Protein AF-A0A434QS50-F1 (afdb_monomer_lite)

pLDDT: mean 94.62, std 8.11, range [50.81, 98.25]

Radius of gyration: 15.62 Å; chains: 1; bounding box: 43×21×32 Å

Sequence (57 aa):
MSERLEDIAAAIVADGKGLLAADESSGTIKKRFDVIGVESTADNRRDYREMMFRAKE

Structure (mmCIF, N/CA/C/O backbone):
data_AF-A0A434QS50-F1
#
_entry.id   AF-A0A434QS50-F1
#
loop_
_atom_site.group_PDB
_atom_site.id
_atom_site.type_symbol
_atom_site.label_atom_id
_atom_site.label_alt_id
_atom_site.label_comp_id
_atom_site.label_asym_id
_atom_site.label_entity_id
_atom_site.label_seq_id
_atom_site.pdbx_PDB_ins_code
_atom_site.Cartn_x
_atom_site.Cartn_y
_atom_site.Cartn_z
_atom_site.occupancy
_atom_site.B_iso_or_equiv
_atom_site.auth_seq_id
_atom_site.auth_comp_id
_atom_site.auth_asym_id
_atom_site.auth_atom_id
_atom_site.pdbx_PDB_model_num
ATOM 1 N N . MET A 1 1 ? 24.437 -12.422 -1.954 1.00 50.81 1 MET A N 1
ATOM 2 C CA . MET A 1 1 ? 24.602 -11.577 -3.152 1.00 50.81 1 MET A CA 1
ATOM 3 C C . MET A 1 1 ? 24.058 -10.206 -2.810 1.00 50.81 1 MET A C 1
ATOM 5 O O . MET A 1 1 ? 22.972 -10.157 -2.253 1.00 50.81 1 MET A O 1
ATOM 9 N N . SER A 1 2 ? 24.820 -9.137 -3.041 1.00 69.44 2 SER A N 1
ATOM 10 C CA . SER A 1 2 ? 24.280 -7.777 -2.958 1.00 69.44 2 SER A CA 1
ATOM 11 C C .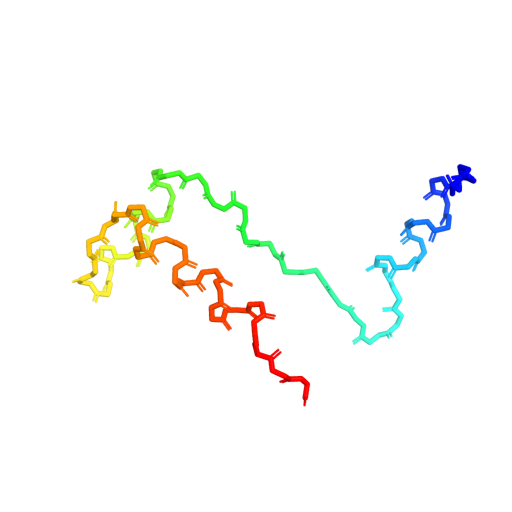 SER A 1 2 ? 23.810 -7.413 -4.357 1.00 69.44 2 SER A C 1
ATOM 13 O O . SER A 1 2 ? 24.643 -7.311 -5.254 1.00 69.44 2 SER A O 1
ATOM 15 N N . GLU A 1 3 ? 22.504 -7.271 -4.555 1.00 81.56 3 GLU A N 1
ATOM 16 C CA . GLU A 1 3 ? 21.984 -6.616 -5.757 1.00 81.56 3 GLU A CA 1
ATOM 17 C C . GLU A 1 3 ? 22.473 -5.164 -5.770 1.00 81.56 3 GLU A C 1
ATOM 19 O O . GLU A 1 3 ? 22.615 -4.536 -4.711 1.00 81.56 3 GLU A O 1
ATOM 24 N N . ARG A 1 4 ? 22.801 -4.636 -6.953 1.00 94.88 4 ARG A N 1
ATOM 25 C CA . A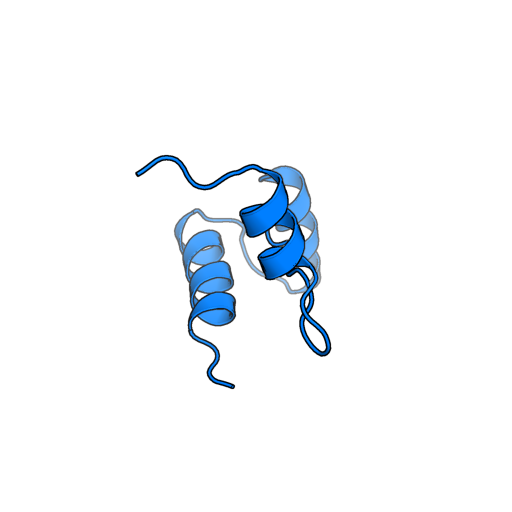RG A 1 4 ? 23.161 -3.223 -7.079 1.00 94.88 4 ARG A CA 1
ATOM 26 C C . ARG A 1 4 ? 21.876 -2.404 -7.018 1.00 94.88 4 ARG A C 1
ATOM 28 O O . ARG A 1 4 ? 20.839 -2.830 -7.519 1.00 94.88 4 ARG A O 1
ATOM 35 N N . LEU A 1 5 ? 21.956 -1.194 -6.464 1.00 96.19 5 LEU A N 1
ATOM 36 C CA . LEU A 1 5 ? 20.815 -0.266 -6.447 1.00 96.19 5 LEU A CA 1
ATOM 37 C C . LEU A 1 5 ? 20.252 -0.019 -7.857 1.00 96.19 5 LEU A C 1
ATOM 39 O O . LEU A 1 5 ? 19.046 0.122 -8.020 1.00 96.19 5 LEU A O 1
ATOM 43 N N . GLU A 1 6 ? 21.129 -0.007 -8.862 1.00 96.25 6 GLU A N 1
ATOM 44 C CA . GLU A 1 6 ? 20.780 0.129 -10.280 1.00 96.25 6 GLU A CA 1
ATOM 45 C C . GLU A 1 6 ? 19.868 -1.008 -10.771 1.00 96.25 6 GLU A C 1
ATOM 47 O O . GLU A 1 6 ? 18.873 -0.739 -11.441 1.00 96.25 6 GLU A O 1
ATOM 52 N N . ASP A 1 7 ? 20.159 -2.254 -10.383 1.00 95.44 7 ASP A N 1
ATOM 53 C CA . ASP A 1 7 ? 19.394 -3.436 -10.801 1.00 95.44 7 ASP A CA 1
ATOM 54 C C . ASP A 1 7 ? 17.981 -3.408 -10.197 1.00 95.44 7 ASP A C 1
ATOM 56 O O . ASP A 1 7 ? 16.985 -3.642 -10.885 1.00 95.44 7 ASP A O 1
ATOM 60 N N . ILE A 1 8 ? 17.885 -3.042 -8.913 1.00 95.88 8 ILE A N 1
ATOM 61 C CA . ILE A 1 8 ? 16.612 -2.907 -8.190 1.00 95.88 8 ILE A CA 1
ATOM 62 C C . ILE A 1 8 ? 15.771 -1.779 -8.797 1.00 95.88 8 ILE A C 1
ATOM 64 O O . ILE A 1 8 ? 14.578 -1.957 -9.048 1.00 95.88 8 ILE A O 1
ATOM 68 N N . ALA A 1 9 ? 16.384 -0.621 -9.055 1.00 95.56 9 ALA A N 1
ATOM 69 C CA . ALA A 1 9 ? 15.697 0.519 -9.648 1.00 95.56 9 ALA A CA 1
ATOM 70 C C . ALA A 1 9 ? 15.142 0.175 -11.037 1.00 95.56 9 ALA A C 1
ATOM 72 O O . ALA A 1 9 ? 13.986 0.487 -11.315 1.00 95.56 9 ALA A O 1
ATOM 73 N N . ALA A 1 10 ? 15.925 -0.523 -11.869 1.00 95.81 10 ALA A N 1
ATOM 74 C CA . ALA A 1 10 ? 15.488 -0.979 -13.185 1.00 95.81 10 ALA A CA 1
ATOM 75 C C . ALA A 1 10 ? 14.305 -1.961 -13.099 1.00 95.81 10 ALA A C 1
ATOM 77 O O . ALA A 1 10 ? 13.354 -1.845 -13.870 1.00 95.81 10 ALA A O 1
ATOM 78 N N . ALA A 1 11 ? 14.319 -2.889 -12.136 1.00 95.38 11 ALA A N 1
ATOM 79 C CA . ALA A 1 11 ? 13.225 -3.839 -11.930 1.00 95.38 11 ALA A CA 1
ATOM 80 C C . ALA A 1 11 ? 11.918 -3.163 -11.474 1.00 95.38 11 ALA A C 1
ATOM 82 O O . ALA A 1 11 ? 10.834 -3.572 -11.894 1.00 95.38 11 ALA A O 1
ATOM 83 N N . ILE A 1 12 ? 12.016 -2.120 -10.641 1.00 95.81 12 ILE A N 1
ATOM 84 C CA . ILE A 1 12 ? 10.866 -1.354 -10.141 1.00 95.81 12 ILE A CA 1
ATOM 85 C C . ILE A 1 12 ? 10.155 -0.581 -11.266 1.00 95.81 12 ILE A C 1
ATOM 87 O O . ILE A 1 12 ? 8.933 -0.439 -11.226 1.00 95.81 12 ILE A O 1
ATOM 91 N N . VAL A 1 13 ? 10.897 -0.097 -12.267 1.00 96.12 13 VAL A N 1
ATOM 92 C CA . VAL A 1 13 ? 10.377 0.758 -13.357 1.00 96.12 13 VAL A CA 1
ATOM 93 C C . VAL A 1 13 ? 10.239 0.035 -14.701 1.00 96.12 13 VAL A C 1
ATOM 95 O O . VAL A 1 13 ? 10.204 0.682 -15.744 1.00 96.12 13 VAL A O 1
ATOM 98 N N . ALA A 1 14 ? 10.186 -1.298 -14.695 1.00 96.88 14 ALA A N 1
ATOM 99 C CA . ALA A 1 14 ? 10.085 -2.095 -15.915 1.00 96.88 14 ALA A CA 1
ATOM 100 C C . ALA A 1 14 ? 8.860 -1.713 -16.774 1.00 96.88 14 ALA A C 1
ATOM 102 O O . ALA A 1 14 ? 7.776 -1.451 -16.247 1.00 96.88 14 ALA A O 1
ATOM 103 N N . ASP A 1 15 ? 9.024 -1.739 -18.100 1.00 96.94 15 ASP A N 1
ATOM 104 C CA . ASP A 1 15 ? 7.968 -1.375 -19.049 1.00 96.94 15 ASP A CA 1
ATOM 105 C C . ASP A 1 15 ? 6.677 -2.170 -18.811 1.00 96.94 15 ASP A C 1
ATOM 107 O O . ASP A 1 15 ? 6.682 -3.391 -18.641 1.00 96.94 15 ASP A O 1
ATOM 111 N N . GLY A 1 16 ? 5.549 -1.457 -18.800 1.00 95.31 16 GLY A N 1
ATOM 112 C CA . GLY A 1 16 ? 4.231 -2.043 -18.550 1.00 95.31 16 GLY A CA 1
ATOM 113 C C . GLY A 1 16 ? 3.953 -2.404 -17.087 1.00 95.31 16 GLY A C 1
ATOM 114 O O . GLY A 1 16 ? 2.870 -2.910 -16.800 1.00 95.31 16 GLY A O 1
ATOM 115 N N . LYS A 1 17 ? 4.878 -2.129 -16.157 1.00 95.12 17 LYS A N 1
ATOM 116 C CA . LYS A 1 17 ? 4.668 -2.273 -14.709 1.00 95.12 17 LYS A CA 1
ATOM 117 C C . LYS A 1 17 ? 4.558 -0.914 -14.020 1.00 95.12 17 LYS A C 1
ATOM 119 O O . LYS A 1 17 ? 4.907 0.126 -14.571 1.00 95.12 17 LYS A O 1
ATOM 124 N N . GLY A 1 18 ? 4.043 -0.930 -12.795 1.00 94.38 18 GLY A N 1
ATOM 125 C CA . GLY A 1 18 ? 3.902 0.257 -11.959 1.00 94.38 18 GLY A CA 1
ATOM 126 C C . GLY A 1 18 ? 4.016 -0.071 -10.475 1.00 94.38 18 GLY A C 1
ATOM 127 O O . GLY A 1 18 ? 4.154 -1.230 -10.083 1.00 94.38 18 GLY A O 1
ATOM 128 N N . LEU A 1 19 ? 3.947 0.972 -9.649 1.00 96.00 19 LEU A N 1
ATOM 129 C CA . LEU A 1 19 ? 4.044 0.873 -8.196 1.00 96.00 19 LEU A CA 1
ATOM 130 C C . LEU A 1 19 ? 2.671 1.007 -7.538 1.00 96.00 19 LEU A C 1
ATOM 132 O O . LEU A 1 19 ? 1.948 1.974 -7.778 1.00 96.00 19 LEU A O 1
ATOM 136 N N . LEU A 1 20 ? 2.352 0.071 -6.646 1.00 95.81 20 LEU A N 1
ATOM 137 C CA . LEU A 1 20 ? 1.218 0.187 -5.735 1.00 95.81 20 LEU A CA 1
ATOM 138 C C . LEU A 1 20 ? 1.679 0.823 -4.417 1.00 95.81 20 LEU A C 1
ATOM 140 O O . LEU A 1 20 ? 2.372 0.188 -3.622 1.00 95.81 20 LEU A O 1
ATOM 144 N N . ALA A 1 21 ? 1.259 2.062 -4.164 1.00 96.50 21 ALA A N 1
ATOM 145 C CA . ALA A 1 21 ? 1.469 2.738 -2.885 1.00 96.50 21 ALA A CA 1
ATOM 146 C C . ALA A 1 21 ? 0.373 2.337 -1.876 1.00 96.50 21 ALA A C 1
ATOM 148 O O . ALA A 1 21 ? -0.683 2.966 -1.810 1.00 96.50 21 ALA A O 1
ATOM 149 N N . ALA A 1 22 ? 0.610 1.252 -1.128 1.00 96.62 22 ALA A N 1
ATOM 150 C CA . ALA A 1 22 ? -0.269 0.742 -0.061 1.00 96.62 22 ALA A CA 1
ATOM 151 C C . ALA A 1 22 ? 0.270 1.047 1.358 1.00 96.62 22 ALA A C 1
ATOM 153 O O . ALA A 1 22 ? 0.079 0.268 2.299 1.00 96.62 22 ALA A O 1
ATOM 154 N N . ASP A 1 23 ? 0.989 2.162 1.502 1.00 96.94 23 ASP A N 1
ATOM 155 C CA . ASP A 1 23 ? 1.766 2.584 2.673 1.00 96.94 23 ASP A CA 1
ATOM 156 C C . ASP A 1 23 ? 1.015 3.566 3.593 1.00 96.94 23 ASP A C 1
ATOM 158 O O . ASP A 1 23 ? 1.620 4.311 4.368 1.00 96.94 23 ASP A O 1
ATOM 162 N N . GLU A 1 24 ? -0.321 3.589 3.550 1.00 97.12 24 GLU A N 1
ATOM 163 C CA . GLU A 1 24 ? -1.074 4.561 4.336 1.00 97.12 24 GLU A CA 1
ATOM 164 C C . GLU A 1 24 ? -0.912 4.356 5.845 1.00 97.12 24 GLU A C 1
ATOM 166 O O . GLU A 1 24 ? -1.205 3.291 6.396 1.00 97.12 24 GLU A O 1
ATOM 171 N N . SER A 1 25 ? -0.559 5.443 6.536 1.00 96.94 25 SER A N 1
ATOM 172 C CA . SER A 1 25 ? -0.534 5.486 7.997 1.00 96.94 25 SER A CA 1
ATOM 173 C C . SER A 1 25 ? -1.908 5.181 8.605 1.00 96.94 25 SER A C 1
ATOM 175 O O . SER A 1 25 ? -2.949 5.377 7.971 1.00 96.94 25 SER A O 1
ATOM 177 N N . SER A 1 26 ? -1.934 4.781 9.882 1.0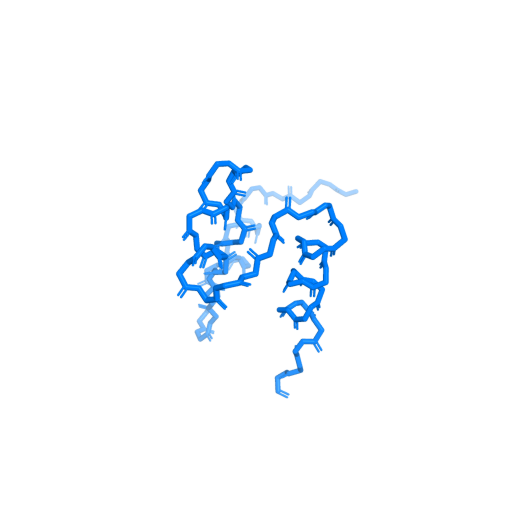0 95.44 26 SER A N 1
ATOM 178 C CA . SER A 1 26 ? -3.169 4.433 10.604 1.00 95.44 26 SER A CA 1
ATOM 179 C C . SER A 1 26 ? -4.253 5.518 10.533 1.00 95.44 26 SER A C 1
ATOM 181 O O . SER A 1 26 ? -5.433 5.201 10.392 1.00 95.44 26 SER A O 1
ATOM 183 N N . GLY A 1 27 ? -3.869 6.799 10.581 1.00 96.62 27 GLY A N 1
ATOM 184 C CA . GLY A 1 27 ? -4.811 7.915 10.450 1.00 96.62 27 GLY A CA 1
ATOM 185 C C . GLY A 1 27 ? -5.327 8.105 9.022 1.00 96.62 27 GLY A C 1
ATOM 186 O O . GLY A 1 27 ? -6.498 8.421 8.823 1.00 96.62 27 GLY A O 1
ATOM 187 N N . THR A 1 28 ? -4.476 7.877 8.022 1.00 97.56 28 THR A N 1
ATOM 188 C CA . THR A 1 28 ? -4.831 8.035 6.606 1.00 97.56 28 THR A CA 1
ATOM 189 C C . THR A 1 28 ? -5.776 6.929 6.151 1.00 97.56 28 THR A C 1
ATOM 191 O O . THR A 1 28 ? -6.821 7.216 5.569 1.00 97.56 28 THR A O 1
ATOM 194 N N . ILE A 1 29 ? -5.473 5.670 6.481 1.00 97.69 29 ILE A N 1
ATOM 195 C CA . ILE A 1 29 ? -6.344 4.544 6.125 1.00 97.69 29 ILE A CA 1
ATOM 196 C C . ILE A 1 29 ? -7.689 4.604 6.848 1.00 97.69 29 ILE A C 1
ATOM 198 O O . ILE A 1 29 ? -8.708 4.267 6.252 1.00 97.69 29 ILE A O 1
ATOM 202 N N . LYS A 1 30 ? -7.723 5.104 8.092 1.00 97.75 30 LYS A N 1
ATOM 203 C CA . LYS A 1 30 ? -8.983 5.320 8.809 1.00 97.75 30 LYS A CA 1
ATOM 204 C C . LYS A 1 30 ? -9.910 6.244 8.016 1.00 97.75 30 LYS A C 1
ATOM 206 O O . LYS A 1 30 ? -11.056 5.882 7.809 1.00 97.75 30 LYS A O 1
ATOM 211 N N . LYS A 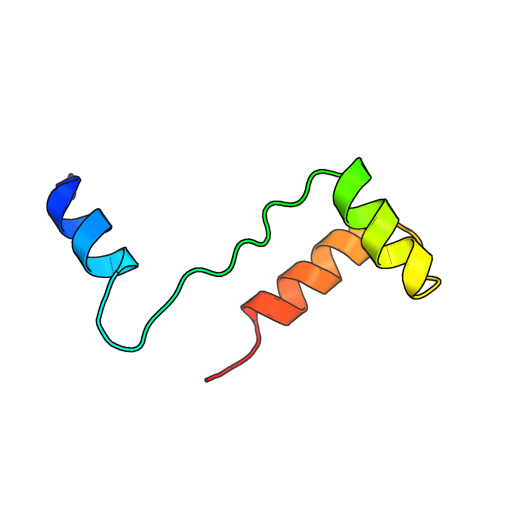1 31 ? -9.408 7.371 7.492 1.00 97.94 31 LYS A N 1
ATOM 212 C CA . LYS A 1 31 ? -10.218 8.285 6.664 1.00 97.94 31 LYS A CA 1
ATOM 213 C C . LYS A 1 31 ? -10.798 7.591 5.428 1.00 97.94 31 LYS A C 1
ATOM 215 O O . LYS A 1 31 ? -11.935 7.864 5.069 1.00 97.94 31 LYS A O 1
ATOM 220 N N . ARG A 1 32 ? -10.038 6.694 4.787 1.00 97.25 32 ARG A N 1
ATOM 221 C CA . ARG A 1 32 ? -10.529 5.908 3.640 1.00 97.25 32 ARG A CA 1
ATOM 222 C C . ARG A 1 32 ? -11.626 4.922 4.055 1.00 97.25 32 ARG A C 1
ATOM 224 O O . ARG A 1 32 ? -12.620 4.801 3.352 1.00 97.25 32 ARG A O 1
ATOM 231 N N . PHE A 1 33 ? -11.456 4.244 5.190 1.00 98.19 33 PHE A N 1
ATOM 232 C CA . PHE A 1 33 ? -12.435 3.287 5.713 1.00 98.19 33 PHE A CA 1
ATOM 233 C C . PHE A 1 33 ? -13.712 3.969 6.226 1.00 98.19 33 PHE A C 1
ATOM 235 O O . PHE A 1 33 ? -14.805 3.469 5.975 1.00 98.19 33 PHE A O 1
ATOM 242 N N . ASP A 1 34 ? -13.593 5.145 6.847 1.00 97.81 34 ASP A N 1
ATOM 243 C CA . ASP A 1 34 ? -14.732 5.932 7.333 1.00 97.81 34 ASP A CA 1
ATOM 244 C C . ASP A 1 34 ? -15.699 6.291 6.182 1.00 97.81 34 ASP A C 1
ATOM 246 O O . ASP A 1 34 ? -16.913 6.241 6.361 1.00 97.81 34 ASP A O 1
ATOM 250 N N . VAL A 1 35 ? -15.179 6.590 4.981 1.00 98.06 35 VAL A N 1
ATOM 251 C CA . VAL A 1 35 ? -15.991 6.915 3.785 1.00 98.06 35 VAL A CA 1
ATOM 252 C C . VAL A 1 35 ? -16.881 5.748 3.346 1.00 98.06 35 VAL A C 1
ATOM 254 O O . VAL A 1 35 ? -17.955 5.972 2.796 1.00 98.06 35 VAL A O 1
ATOM 257 N N . ILE A 1 36 ? -16.454 4.511 3.603 1.00 97.44 36 ILE A N 1
ATOM 258 C CA . ILE A 1 36 ? -17.180 3.289 3.229 1.00 97.44 36 ILE A CA 1
ATOM 259 C C . ILE A 1 36 ? -17.848 2.605 4.432 1.00 97.44 36 ILE A C 1
ATOM 261 O O . ILE A 1 36 ? -18.341 1.488 4.305 1.00 97.44 36 ILE A O 1
ATOM 265 N N . GLY A 1 37 ? -17.866 3.258 5.600 1.00 97.00 37 GLY A N 1
ATOM 266 C CA . GLY A 1 37 ? -18.501 2.736 6.813 1.00 97.00 37 GLY A CA 1
ATOM 267 C C . GLY A 1 37 ? -17.790 1.532 7.442 1.00 97.00 37 GLY A C 1
ATOM 268 O O . GLY A 1 37 ? -18.433 0.744 8.131 1.00 97.00 37 GLY A O 1
ATOM 269 N N . VAL A 1 38 ? -16.483 1.369 7.212 1.00 97.75 38 VAL A N 1
ATOM 270 C CA . VAL A 1 38 ? -15.678 0.271 7.774 1.00 97.75 38 VAL A CA 1
ATOM 271 C C . VAL A 1 38 ? -14.879 0.761 8.983 1.00 97.75 38 VAL A C 1
ATOM 273 O O . VAL A 1 38 ? -14.286 1.837 8.967 1.00 97.75 38 VAL A O 1
ATOM 276 N N . GLU A 1 39 ? -14.810 -0.041 10.045 1.00 97.38 39 GLU A N 1
ATOM 277 C CA . GLU A 1 39 ? -13.978 0.275 11.208 1.00 97.38 39 GLU A CA 1
ATOM 278 C C . GLU A 1 39 ? -12.484 0.015 10.928 1.00 97.38 39 GLU A C 1
ATOM 280 O O . GLU A 1 39 ? -12.104 -1.012 10.362 1.00 97.38 39 GLU A O 1
ATOM 285 N N . SER A 1 40 ? -11.594 0.913 11.366 1.00 97.38 40 SER A N 1
ATOM 286 C CA . SER A 1 40 ? -10.136 0.746 11.222 1.00 97.38 40 SER A CA 1
ATOM 287 C C . SER A 1 40 ? -9.528 -0.113 12.336 1.00 97.38 40 SER A C 1
ATOM 289 O O . SER A 1 40 ? -8.766 0.364 13.183 1.00 97.38 40 SER A O 1
ATOM 291 N N . THR A 1 41 ? -9.821 -1.410 12.311 1.00 97.94 41 THR A N 1
ATOM 292 C CA . THR A 1 41 ? -9.175 -2.419 13.166 1.00 97.94 41 THR A CA 1
ATOM 293 C C . THR A 1 41 ? -7.888 -2.951 12.521 1.00 97.94 41 THR A C 1
ATOM 295 O O . THR A 1 41 ? -7.626 -2.731 11.336 1.00 97.94 41 THR A O 1
ATOM 298 N N . ALA A 1 42 ? -7.032 -3.626 13.297 1.00 97.62 42 ALA A N 1
ATOM 299 C CA . ALA A 1 42 ? -5.824 -4.250 12.749 1.00 97.62 42 ALA A CA 1
ATOM 300 C C . ALA A 1 42 ? -6.155 -5.348 11.723 1.00 97.62 42 ALA A C 1
ATOM 302 O O . ALA A 1 42 ? -5.518 -5.397 10.672 1.00 97.62 42 ALA A O 1
ATOM 303 N N . ASP A 1 43 ? -7.187 -6.148 11.997 1.00 98.25 43 ASP A N 1
ATOM 304 C CA . ASP A 1 43 ? -7.659 -7.205 11.102 1.00 98.25 43 ASP A CA 1
ATOM 305 C C . ASP A 1 43 ? -8.203 -6.635 9.791 1.00 98.25 43 ASP A C 1
ATOM 307 O O . ASP A 1 43 ? -7.733 -7.024 8.728 1.00 98.25 43 ASP A O 1
ATOM 311 N N . ASN A 1 44 ? -9.064 -5.613 9.839 1.00 97.81 44 ASN A N 1
ATOM 312 C CA . ASN A 1 44 ? -9.593 -4.992 8.618 1.00 97.81 44 ASN A CA 1
ATOM 313 C C . ASN A 1 44 ? -8.476 -4.368 7.770 1.00 97.81 44 ASN A C 1
ATOM 315 O O . ASN A 1 44 ? -8.502 -4.422 6.539 1.00 97.81 44 ASN A O 1
ATOM 319 N N . ARG A 1 45 ? -7.460 -3.775 8.415 1.00 97.69 45 ARG A N 1
ATOM 320 C CA . ARG A 1 45 ? -6.289 -3.258 7.699 1.00 97.69 45 ARG A CA 1
ATOM 321 C C . ARG A 1 45 ? -5.480 -4.377 7.050 1.00 97.69 45 ARG A C 1
ATOM 323 O O . ARG A 1 45 ? -5.047 -4.157 5.921 1.00 97.69 45 ARG A O 1
ATOM 330 N N . ARG A 1 46 ? -5.274 -5.514 7.728 1.00 97.88 46 ARG A N 1
ATOM 331 C CA . ARG A 1 46 ? -4.611 -6.702 7.167 1.00 97.88 46 ARG A CA 1
ATOM 332 C C . ARG A 1 46 ? -5.398 -7.220 5.970 1.00 97.88 46 ARG A C 1
ATOM 334 O O . ARG A 1 46 ? -4.831 -7.281 4.887 1.00 97.88 46 ARG A O 1
ATOM 341 N N . ASP A 1 47 ? -6.682 -7.507 6.152 1.00 97.75 47 ASP A N 1
ATOM 342 C CA . ASP A 1 47 ? -7.537 -8.130 5.137 1.00 97.75 47 ASP A CA 1
ATOM 343 C C . ASP A 1 47 ? -7.620 -7.267 3.872 1.00 97.75 47 ASP A C 1
ATOM 345 O O . ASP A 1 47 ? -7.519 -7.776 2.758 1.00 97.75 47 ASP A O 1
ATOM 349 N N . TYR A 1 48 ? -7.684 -5.940 4.031 1.00 97.50 48 TYR A N 1
ATOM 350 C CA . TYR A 1 48 ? -7.630 -5.001 2.912 1.00 97.50 48 TYR A CA 1
ATOM 351 C C . TYR A 1 48 ? -6.313 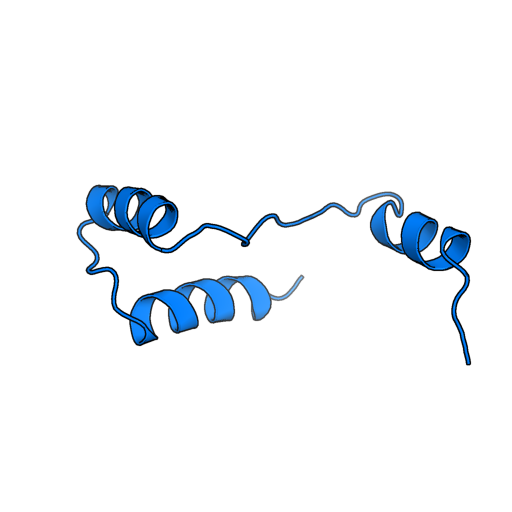-5.080 2.114 1.00 97.50 48 TYR A C 1
ATOM 353 O O . TYR A 1 48 ? -6.349 -5.104 0.884 1.00 97.50 48 TYR A O 1
ATOM 361 N N . ARG A 1 49 ? -5.142 -5.149 2.775 1.00 97.69 49 ARG A N 1
ATOM 362 C CA . ARG A 1 49 ? -3.848 -5.306 2.069 1.00 97.69 49 ARG A CA 1
ATOM 363 C C . ARG A 1 49 ? -3.701 -6.696 1.472 1.00 97.69 49 ARG A C 1
ATOM 365 O O . ARG A 1 49 ? -3.209 -6.835 0.359 1.00 97.69 49 ARG A O 1
ATOM 372 N N . GLU A 1 50 ? -4.143 -7.712 2.197 1.00 97.69 50 GLU A N 1
ATOM 373 C CA . GLU A 1 50 ? -4.111 -9.095 1.747 1.00 97.69 50 GLU A CA 1
ATOM 374 C C . GLU A 1 50 ? -4.935 -9.278 0.471 1.00 97.69 50 GLU A C 1
ATOM 376 O O . GLU A 1 50 ? -4.448 -9.880 -0.482 1.00 97.69 50 GLU A O 1
ATOM 381 N N . MET A 1 51 ? -6.129 -8.686 0.406 1.00 96.69 51 MET A N 1
ATOM 382 C CA . MET A 1 51 ? -6.939 -8.650 -0.811 1.00 96.69 51 MET A CA 1
ATOM 383 C C . MET A 1 51 ? -6.166 -8.032 -1.986 1.00 96.69 51 MET A C 1
ATOM 385 O O . MET A 1 51 ? -6.132 -8.628 -3.061 1.00 96.69 51 MET A O 1
ATOM 389 N N . MET A 1 52 ? -5.515 -6.877 -1.787 1.00 96.50 52 MET A N 1
ATOM 390 C CA . MET A 1 52 ? -4.728 -6.220 -2.840 1.00 9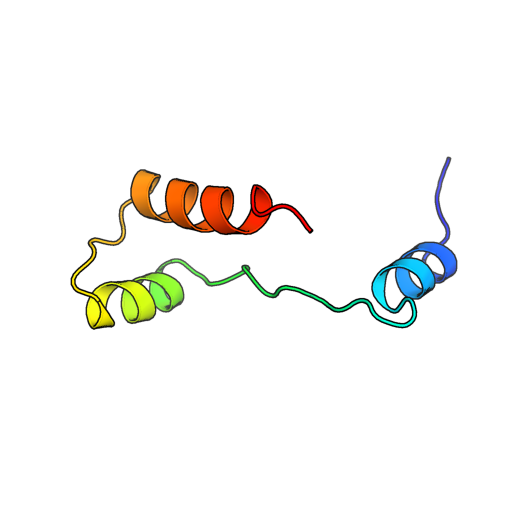6.50 52 MET A CA 1
ATOM 391 C C . MET A 1 52 ? -3.553 -7.085 -3.320 1.00 96.50 52 MET A C 1
ATOM 393 O O . MET A 1 52 ? -3.311 -7.166 -4.518 1.00 96.50 52 MET A O 1
ATOM 397 N N . PHE A 1 53 ? -2.846 -7.764 -2.414 1.00 96.38 53 PHE A N 1
ATOM 398 C CA . PHE A 1 53 ? -1.661 -8.563 -2.757 1.00 96.38 53 PHE A CA 1
ATOM 399 C C . PHE A 1 53 ? -1.971 -9.982 -3.248 1.00 96.38 53 PHE A C 1
ATOM 401 O O . PHE A 1 53 ? -1.103 -10.632 -3.826 1.00 96.38 53 PHE A O 1
ATOM 408 N N . ARG A 1 54 ? -3.189 -10.483 -3.022 1.00 96.81 54 ARG A N 1
ATOM 409 C CA . ARG A 1 54 ? -3.650 -11.781 -3.539 1.00 96.81 54 ARG A CA 1
ATOM 410 C C . ARG A 1 54 ? -4.372 -11.683 -4.880 1.00 96.81 54 ARG A C 1
ATOM 412 O O . ARG A 1 54 ? -4.690 -12.728 -5.453 1.00 96.81 54 ARG A O 1
ATOM 419 N N . ALA A 1 55 ? -4.652 -10.474 -5.364 1.00 95.56 55 ALA A N 1
ATOM 420 C CA . ALA A 1 55 ? -5.201 -10.277 -6.696 1.00 95.56 55 ALA A CA 1
ATOM 421 C C . ALA A 1 55 ? -4.241 -10.882 -7.733 1.00 95.56 55 ALA A C 1
ATOM 423 O O . ALA A 1 55 ? -3.044 -10.599 -7.723 1.00 95.56 55 ALA A O 1
ATOM 424 N N . LYS A 1 56 ? -4.762 -11.772 -8.580 1.00 90.69 56 LYS A N 1
ATOM 425 C CA . LYS A 1 56 ? -3.994 -12.370 -9.675 1.00 90.69 56 LYS A CA 1
ATOM 426 C C . LYS A 1 56 ? -4.020 -11.434 -10.881 1.00 90.69 56 LYS A C 1
ATOM 428 O O . LYS A 1 56 ? -5.011 -10.727 -11.063 1.00 90.69 56 LYS A O 1
ATOM 433 N N . GLU A 1 57 ? -2.941 -11.463 -11.660 1.00 67.81 57 GLU A N 1
ATOM 434 C CA . GLU A 1 57 ? -2.912 -10.909 -13.022 1.00 67.81 57 GLU A CA 1
ATOM 435 C C . GLU A 1 57 ? -3.933 -11.609 -13.931 1.00 67.81 57 GLU A C 1
ATOM 437 O O . GLU A 1 57 ? -4.143 -12.837 -13.757 1.00 67.81 57 GLU A O 1
#

Secondary structure (DSSP, 8-state):
----HHHHHHHHT-TT---------HHHHHHHHHHTT----HHHHHHHHHHHHH---

Foldseek 3Di:
DDDDPVNVVCVAPDPPDHDDDLPDDLVRVCVVCVVVPHHSDPVVSVVVVVVVVPDDD